Protein AF-A0A4P9K639-F1 (afdb_monomer_lite)

InterPro domains:
  IPR005631 Flavinator of succinate dehydrogenase [PF03937] (18-78)
  IPR036714 Flavinator of succinate dehydrogenase superfamily [G3DSA:1.10.150.250] (1-97)
  IPR036714 Flavinator of succinate dehydrogenase superfamily [SSF109910] (16-80)

Organism: NCBI:txid2580412

Foldseek 3Di:
DPPPVVVVLQVVQVVLLVVLLVLLDDPDPVSSVLSNLLSVPDDRDDPVVSVLSVVLSVDDPLLSCCLQPVVPVPPDDDDDPPPPPPPPVRDDDDPSCVVVSVSSNVSVD

pLDDT: mean 82.16, std 18.75, range [40.12, 98.0]

Sequence (109 aa):
MTNNKQHLKTEQFELWRKRILWQCKRGNLETELLLDHYIKQLEPIAPPQQQLIEQLLAESEQDLFHWLIGEHAATSRQDCPRSQVATVIKSPIKTQYLPLIADIKASYQ

Structure (mmCIF, N/CA/C/O backbone):
data_AF-A0A4P9K639-F1
#
_entry.id   AF-A0A4P9K639-F1
#
loop_
_atom_site.group_PDB
_atom_site.id
_atom_site.type_symbol
_atom_site.label_atom_id
_atom_site.label_alt_id
_atom_site.label_comp_id
_atom_site.label_asym_id
_atom_site.label_entity_id
_atom_site.label_seq_id
_atom_site.pdbx_PDB_ins_code
_atom_site.Cartn_x
_atom_site.Cartn_y
_atom_site.Cartn_z
_atom_site.occupancy
_atom_site.B_iso_or_equiv
_atom_site.auth_seq_id
_atom_site.auth_comp_id
_atom_site.auth_asym_id
_atom_site.auth_atom_id
_atom_site.pdbx_PDB_model_num
ATOM 1 N N . MET A 1 1 ? -22.478 2.789 26.003 1.00 49.97 1 MET A N 1
ATOM 2 C CA . MET A 1 1 ? -21.146 3.382 26.289 1.00 49.97 1 MET A CA 1
ATOM 3 C C . MET A 1 1 ? -20.077 2.881 25.296 1.00 49.97 1 MET A C 1
ATOM 5 O O . MET A 1 1 ? -19.026 2.407 25.705 1.00 49.97 1 MET A O 1
ATOM 9 N N . THR A 1 2 ? -20.313 2.977 23.981 1.00 57.47 2 THR A N 1
ATOM 10 C CA . THR A 1 2 ? -19.429 2.408 22.930 1.00 57.47 2 THR A CA 1
ATOM 11 C C . THR A 1 2 ? -18.705 3.455 22.071 1.00 57.47 2 THR A C 1
ATOM 13 O O . THR A 1 2 ? -17.816 3.096 21.306 1.00 57.47 2 THR A O 1
ATOM 16 N N . ASN A 1 3 ? -19.009 4.746 22.245 1.00 61.91 3 ASN A N 1
ATOM 17 C CA . ASN A 1 3 ? -18.578 5.811 21.327 1.00 61.91 3 ASN A CA 1
ATOM 18 C C . ASN A 1 3 ?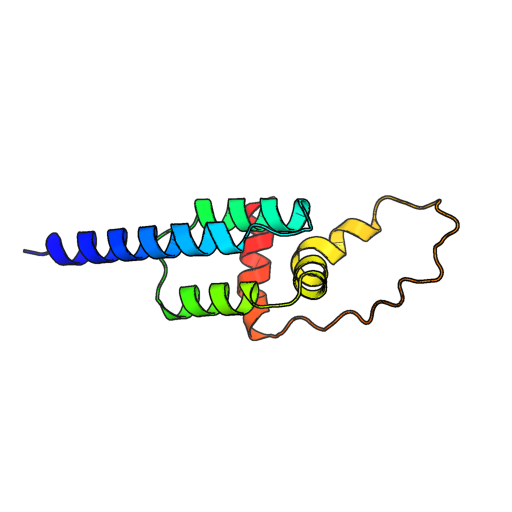 -17.075 6.158 21.406 1.00 61.91 3 ASN A C 1
ATOM 20 O O . ASN A 1 3 ? -16.459 6.529 20.414 1.00 61.91 3 ASN A O 1
ATOM 24 N N . ASN A 1 4 ? -16.447 5.982 22.573 1.00 69.00 4 ASN A N 1
ATOM 25 C CA . ASN A 1 4 ? -15.076 6.463 22.794 1.00 69.00 4 ASN A CA 1
ATOM 26 C C . ASN A 1 4 ? -14.009 5.580 22.109 1.00 69.00 4 ASN A C 1
ATOM 28 O O . ASN A 1 4 ? -13.017 6.065 21.575 1.00 69.00 4 ASN A O 1
ATOM 32 N N . LYS A 1 5 ? -14.236 4.258 22.048 1.00 68.94 5 LYS A N 1
ATOM 33 C CA . LYS A 1 5 ? -13.285 3.315 21.428 1.00 68.94 5 LYS A CA 1
ATOM 34 C C . LYS A 1 5 ? -13.259 3.410 19.899 1.00 68.94 5 LYS A C 1
ATOM 36 O O . LYS A 1 5 ? -12.229 3.117 19.302 1.00 68.94 5 LYS A O 1
ATOM 41 N N . GLN A 1 6 ? -14.375 3.776 19.268 1.00 70.50 6 GLN A N 1
ATOM 42 C CA . GLN A 1 6 ? -14.456 3.918 17.809 1.00 70.50 6 GLN A CA 1
ATOM 43 C C . GLN A 1 6 ? -13.795 5.215 17.330 1.00 70.50 6 GLN A C 1
ATOM 45 O O . GLN A 1 6 ? -13.055 5.194 16.348 1.00 70.50 6 GLN A O 1
ATOM 50 N N . HIS A 1 7 ? -13.968 6.308 18.079 1.00 73.12 7 HIS A N 1
ATOM 51 C CA . HIS A 1 7 ? -13.301 7.578 17.798 1.00 73.12 7 HIS A CA 1
ATOM 52 C C . HIS A 1 7 ? -11.769 7.442 17.818 1.00 73.12 7 HIS A C 1
ATOM 54 O O . HIS A 1 7 ? -11.104 7.811 16.854 1.00 73.12 7 HIS A O 1
ATOM 60 N N . LEU A 1 8 ? -11.213 6.805 18.858 1.00 73.25 8 LEU A N 1
ATOM 61 C CA . LEU A 1 8 ? -9.764 6.583 18.987 1.00 73.25 8 LEU A CA 1
ATOM 62 C C . LEU A 1 8 ? -9.177 5.750 17.836 1.00 73.25 8 LEU A C 1
ATOM 64 O O . LEU A 1 8 ? -8.074 6.028 17.377 1.00 73.25 8 LEU A O 1
ATOM 68 N N . LYS A 1 9 ? -9.907 4.738 17.348 1.00 80.31 9 LYS A N 1
ATOM 69 C CA . LYS A 1 9 ? -9.466 3.929 16.198 1.00 80.31 9 LYS A CA 1
ATOM 70 C C . LYS A 1 9 ? -9.436 4.739 14.901 1.00 80.31 9 LYS A C 1
ATOM 72 O O . LYS A 1 9 ? -8.521 4.565 14.104 1.00 80.31 9 LYS A O 1
ATOM 77 N N . THR A 1 10 ? -10.416 5.620 14.716 1.00 86.38 10 THR A N 1
ATOM 78 C CA . THR A 1 10 ? -10.512 6.488 13.534 1.00 86.38 10 THR A CA 1
ATOM 79 C C . THR A 1 10 ? -9.372 7.503 13.519 1.00 86.38 10 THR A C 1
ATOM 81 O O . THR A 1 10 ? -8.685 7.651 12.516 1.00 86.38 10 THR A O 1
ATOM 84 N N . GLU A 1 11 ? -9.088 8.134 14.657 1.00 91.06 11 GLU A N 1
ATOM 85 C CA . GLU A 1 11 ? -7.982 9.088 14.783 1.00 91.06 11 GLU A CA 1
ATOM 86 C C . GLU A 1 11 ? -6.610 8.435 14.543 1.00 91.06 11 GLU A C 1
ATOM 88 O O . GLU A 1 11 ? -5.779 8.975 13.811 1.00 91.06 11 GLU A O 1
ATOM 93 N N . GLN A 1 12 ? -6.382 7.242 15.104 1.00 93.62 12 GLN A N 1
ATOM 94 C CA . GLN A 1 12 ? -5.151 6.478 14.869 1.00 93.62 12 GLN A CA 1
ATOM 95 C C . GLN A 1 12 ? -4.961 6.142 13.389 1.00 93.62 12 GLN A C 1
ATOM 97 O O . GLN A 1 12 ? -3.852 6.263 12.866 1.00 93.62 12 GLN A O 1
ATOM 102 N N . PHE A 1 13 ? -6.041 5.755 12.708 1.00 95.50 13 PHE A N 1
ATOM 103 C CA . PHE A 1 13 ? -6.006 5.491 11.277 1.00 95.50 13 PHE A CA 1
ATOM 104 C C . PHE A 1 13 ? -5.678 6.750 10.466 1.00 95.50 13 PHE A C 1
ATOM 106 O O . PHE A 1 13 ? -4.836 6.694 9.576 1.00 95.50 13 PHE A O 1
ATOM 113 N N . GLU A 1 14 ? -6.260 7.900 10.801 1.00 96.38 14 GLU A N 1
ATOM 114 C CA . GLU A 1 14 ? -5.980 9.159 10.102 1.00 96.38 14 GLU A CA 1
ATOM 115 C C . GLU A 1 14 ? -4.530 9.636 10.285 1.00 96.38 14 GLU A C 1
ATOM 117 O O . GLU A 1 14 ? -3.904 10.140 9.347 1.00 96.38 14 GLU A O 1
ATOM 122 N N . LEU A 1 15 ? -3.944 9.438 11.470 1.00 96.69 15 LEU A N 1
ATOM 123 C CA . LEU A 1 15 ? -2.517 9.695 11.695 1.00 96.69 15 LEU A CA 1
ATOM 124 C C . LEU A 1 15 ? -1.638 8.749 10.872 1.00 96.69 15 LEU A C 1
ATOM 126 O O . LEU A 1 15 ? -0.670 9.189 10.244 1.00 96.69 15 LEU A O 1
ATOM 130 N N . TRP A 1 16 ? -1.993 7.462 10.844 1.00 97.69 16 TRP A N 1
ATOM 131 C CA . TRP A 1 16 ? -1.322 6.474 10.008 1.00 97.69 16 TRP A CA 1
ATOM 132 C C . TRP A 1 16 ? -1.390 6.873 8.527 1.00 97.69 16 TRP A C 1
ATOM 134 O O . TRP A 1 16 ? -0.349 7.00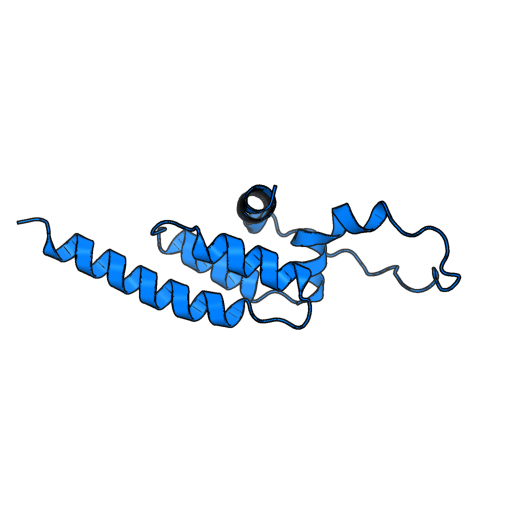2 7.884 1.00 97.69 16 TRP A O 1
ATOM 144 N N . ARG A 1 17 ? -2.582 7.194 8.014 1.00 98.00 17 ARG A N 1
ATOM 145 C CA . ARG A 1 17 ? -2.823 7.621 6.631 1.00 98.00 17 ARG A CA 1
ATOM 146 C C . ARG A 1 17 ? -1.951 8.806 6.236 1.00 98.00 17 ARG A C 1
ATOM 148 O O . ARG A 1 17 ? -1.320 8.766 5.185 1.00 98.00 17 ARG A O 1
ATOM 155 N N . LYS A 1 18 ? -1.868 9.849 7.068 1.00 97.44 18 LYS A N 1
ATOM 156 C CA . LYS A 1 18 ? -1.023 11.026 6.785 1.00 97.44 18 LYS A CA 1
ATOM 157 C C . LYS A 1 18 ? 0.450 10.655 6.608 1.00 97.44 18 LYS A C 1
ATOM 159 O O . LYS A 1 18 ? 1.099 11.164 5.695 1.00 97.44 18 LYS A O 1
ATOM 164 N N . ARG A 1 19 ? 0.971 9.756 7.450 1.00 97.69 19 ARG A N 1
ATOM 165 C CA . ARG A 1 19 ? 2.346 9.242 7.328 1.00 97.69 19 ARG A CA 1
ATOM 166 C C . ARG A 1 19 ? 2.532 8.457 6.028 1.00 97.69 19 ARG A C 1
ATOM 168 O O . ARG A 1 19 ? 3.532 8.654 5.347 1.00 97.69 19 ARG A O 1
ATOM 175 N N . ILE A 1 20 ? 1.576 7.602 5.677 1.00 97.81 20 ILE A N 1
ATOM 176 C CA . ILE A 1 20 ? 1.637 6.781 4.462 1.00 97.81 20 ILE A CA 1
ATOM 177 C C . ILE A 1 20 ? 1.553 7.624 3.190 1.00 97.81 20 ILE A C 1
ATOM 179 O O . ILE A 1 20 ? 2.348 7.416 2.278 1.00 97.81 20 ILE A O 1
ATOM 183 N N . LEU A 1 21 ? 0.680 8.631 3.143 1.00 97.50 21 LEU A N 1
ATOM 184 C CA . LEU A 1 21 ? 0.608 9.564 2.012 1.00 97.50 21 LEU A CA 1
ATOM 185 C C . LEU A 1 21 ? 1.936 10.292 1.782 1.00 97.50 21 LEU A C 1
ATOM 187 O O . LEU A 1 21 ? 2.324 10.543 0.646 1.00 97.50 21 LEU A O 1
ATOM 191 N N . TRP A 1 22 ? 2.678 10.592 2.849 1.00 95.94 22 TRP A N 1
ATOM 192 C CA . TRP A 1 22 ? 4.012 11.168 2.709 1.00 95.94 22 TRP A CA 1
ATOM 193 C C . TRP A 1 22 ? 5.019 10.183 2.090 1.00 95.94 22 TRP A C 1
ATOM 195 O O . TRP A 1 22 ? 5.837 10.601 1.278 1.00 95.94 22 TRP A O 1
ATOM 205 N N . GLN A 1 23 ? 4.923 8.885 2.403 1.00 95.06 23 GLN A N 1
ATOM 206 C CA . GLN A 1 23 ? 5.758 7.828 1.806 1.00 95.06 23 GLN A CA 1
ATOM 207 C C . GLN A 1 23 ? 5.391 7.494 0.348 1.00 95.06 23 GLN A C 1
ATOM 209 O O . GLN A 1 23 ? 6.181 6.864 -0.356 1.00 95.06 23 GLN A O 1
ATOM 214 N N . CYS A 1 24 ? 4.208 7.909 -0.116 1.00 95.44 24 CYS A N 1
ATOM 215 C CA . CYS A 1 24 ? 3.801 7.748 -1.513 1.00 95.44 24 CYS A CA 1
ATOM 216 C C . CYS A 1 24 ? 4.544 8.710 -2.457 1.00 95.44 24 CYS A C 1
ATOM 218 O O . CYS A 1 24 ? 4.642 8.414 -3.645 1.00 95.44 24 CYS A O 1
ATOM 220 N N . LYS A 1 25 ? 5.101 9.817 -1.937 1.00 92.56 25 LYS A N 1
ATOM 221 C CA . LYS A 1 25 ? 5.861 10.807 -2.719 1.00 92.56 25 LYS A CA 1
ATOM 222 C C . LYS A 1 25 ? 7.163 10.210 -3.250 1.00 92.56 25 LYS A C 1
ATOM 224 O O . LYS A 1 25 ? 8.019 9.827 -2.450 1.00 92.56 25 LYS A O 1
ATOM 229 N N . ARG A 1 26 ? 7.318 10.111 -4.572 1.00 89.06 26 ARG A N 1
ATOM 230 C CA . ARG A 1 26 ? 8.371 9.307 -5.226 1.00 89.06 26 ARG A CA 1
ATOM 231 C C . ARG A 1 26 ? 8.823 9.919 -6.555 1.00 89.06 26 ARG A C 1
ATOM 233 O O . ARG A 1 26 ? 8.149 10.767 -7.124 1.00 89.06 26 ARG A O 1
ATOM 240 N N . GLY A 1 27 ? 9.966 9.474 -7.086 1.00 86.06 27 GLY A N 1
ATOM 241 C CA . GLY A 1 27 ? 10.508 10.005 -8.347 1.00 86.06 27 GLY A CA 1
ATOM 242 C C . GLY A 1 27 ? 9.666 9.702 -9.599 1.00 86.06 27 GLY A C 1
ATOM 243 O O . GLY A 1 27 ? 9.844 10.348 -10.632 1.00 86.06 27 GLY A O 1
ATOM 244 N N . ASN A 1 28 ? 8.744 8.734 -9.524 1.00 89.06 28 ASN A N 1
ATOM 245 C CA . ASN A 1 28 ? 7.849 8.355 -10.616 1.00 89.06 28 ASN A CA 1
ATOM 246 C C . ASN A 1 28 ? 6.417 8.856 -10.361 1.00 89.06 28 ASN A C 1
ATOM 248 O O . ASN A 1 28 ? 5.734 8.346 -9.473 1.00 89.06 28 ASN A O 1
ATOM 252 N N . LEU A 1 29 ? 5.962 9.813 -11.179 1.00 91.06 29 LEU A N 1
ATOM 253 C CA . LEU A 1 29 ? 4.662 10.473 -11.016 1.00 91.06 29 LEU A CA 1
ATOM 254 C C . LEU A 1 29 ? 3.467 9.517 -11.167 1.00 91.06 29 LEU A C 1
ATOM 256 O O . LEU A 1 29 ? 2.472 9.677 -10.472 1.00 91.06 29 LEU A O 1
ATOM 260 N N . GLU A 1 30 ? 3.549 8.530 -12.059 1.00 90.75 30 GLU A N 1
ATOM 261 C CA . GLU A 1 30 ? 2.442 7.598 -12.309 1.00 90.75 30 GLU A CA 1
ATOM 262 C C . GLU A 1 30 ? 2.221 6.673 -11.108 1.00 90.75 30 GLU A C 1
ATOM 264 O O . GLU A 1 30 ? 1.106 6.558 -10.600 1.00 90.75 30 GLU A O 1
ATOM 269 N N . THR A 1 31 ? 3.306 6.091 -10.589 1.00 92.56 31 THR A N 1
ATOM 270 C CA . THR A 1 31 ? 3.284 5.301 -9.356 1.00 92.56 31 THR A CA 1
ATOM 271 C C . THR A 1 31 ? 2.829 6.141 -8.160 1.00 92.56 31 THR A C 1
ATOM 273 O O . THR A 1 31 ? 2.047 5.656 -7.344 1.00 92.56 31 THR A O 1
ATOM 276 N N . GLU A 1 32 ? 3.292 7.392 -8.047 1.00 94.88 32 GLU A N 1
ATOM 277 C CA . GLU A 1 32 ? 2.882 8.309 -6.974 1.00 94.88 32 GLU A CA 1
ATOM 278 C C . GLU A 1 32 ? 1.373 8.578 -7.002 1.00 94.88 32 GLU A C 1
ATOM 280 O O . GLU A 1 32 ? 0.710 8.390 -5.984 1.00 94.88 32 GLU A O 1
ATOM 285 N N . LEU A 1 33 ? 0.820 8.974 -8.155 1.00 94.19 33 LEU A N 1
ATOM 286 C CA . LEU A 1 33 ? -0.604 9.292 -8.292 1.00 94.19 33 LEU A CA 1
ATOM 287 C C . LEU A 1 33 ? -1.496 8.084 -7.994 1.00 94.19 33 LEU A C 1
ATOM 289 O O . LEU A 1 33 ? -2.511 8.231 -7.315 1.00 94.19 33 LEU A O 1
ATOM 293 N N . LEU A 1 34 ? -1.103 6.897 -8.461 1.00 94.62 34 LEU A N 1
ATOM 294 C CA . LEU A 1 34 ? -1.832 5.658 -8.205 1.00 94.62 34 LEU A CA 1
ATOM 295 C C . LEU A 1 34 ? -1.889 5.332 -6.704 1.00 94.62 34 LEU A C 1
ATOM 297 O O . LEU A 1 34 ? -2.958 5.048 -6.162 1.00 94.62 34 LEU A O 1
ATOM 301 N N . LEU A 1 35 ? -0.744 5.396 -6.020 1.00 96.12 35 LEU A N 1
ATOM 302 C CA . LEU A 1 35 ? -0.656 5.113 -4.586 1.00 96.12 35 LEU A CA 1
ATOM 303 C C . LEU A 1 35 ? -1.376 6.177 -3.752 1.00 96.12 35 LEU A C 1
ATOM 305 O O . LEU A 1 35 ? -2.134 5.838 -2.846 1.00 96.12 35 LEU A O 1
ATOM 309 N N . ASP A 1 36 ? -1.179 7.458 -4.065 1.00 96.25 36 ASP A N 1
ATOM 310 C CA . ASP A 1 36 ? -1.843 8.569 -3.381 1.00 96.25 36 ASP A CA 1
ATOM 311 C C . ASP A 1 36 ? -3.372 8.474 -3.517 1.00 96.25 36 ASP A C 1
ATOM 313 O O . ASP A 1 36 ? -4.084 8.607 -2.516 1.00 96.25 36 ASP A O 1
ATOM 317 N N . HIS A 1 37 ? -3.875 8.157 -4.718 1.00 95.94 37 HIS A N 1
ATOM 318 C CA . HIS A 1 37 ? -5.298 7.924 -4.955 1.00 95.94 37 HIS A CA 1
ATOM 319 C C . HIS A 1 37 ? -5.831 6.779 -4.087 1.00 95.94 37 HIS A C 1
ATOM 321 O O . HIS A 1 37 ? -6.775 6.979 -3.318 1.00 95.94 37 HIS A O 1
ATOM 327 N N . TYR A 1 38 ? -5.189 5.610 -4.149 1.00 97.25 38 TYR A N 1
ATOM 328 C CA . TYR A 1 38 ? -5.595 4.434 -3.384 1.00 97.25 38 TYR A CA 1
ATOM 329 C C . TYR A 1 38 ? -5.654 4.719 -1.873 1.00 97.25 38 TYR A C 1
ATOM 331 O O . TYR A 1 38 ? -6.671 4.475 -1.224 1.00 97.25 38 TYR A O 1
ATOM 339 N N . ILE A 1 39 ? -4.599 5.310 -1.299 1.00 97.62 39 ILE A N 1
ATOM 340 C CA . ILE A 1 39 ? -4.519 5.562 0.150 1.00 97.62 39 ILE A CA 1
ATOM 341 C C . ILE A 1 39 ? -5.563 6.587 0.624 1.00 97.62 39 ILE A C 1
ATOM 343 O O . ILE A 1 39 ? -6.107 6.454 1.731 1.00 97.62 39 ILE A O 1
ATOM 347 N N . LYS A 1 40 ? -5.882 7.595 -0.199 1.00 96.25 40 LYS A N 1
ATOM 348 C CA . LYS A 1 40 ? -6.932 8.583 0.102 1.00 96.25 40 LYS A CA 1
ATOM 349 C C . LYS A 1 40 ? -8.329 7.968 0.151 1.00 96.25 40 LYS A C 1
ATOM 351 O O . LYS A 1 40 ? -9.130 8.419 0.961 1.00 96.25 40 LYS A O 1
ATOM 356 N N . GLN A 1 41 ? -8.600 6.951 -0.666 1.00 95.38 41 GLN A N 1
ATOM 357 C CA . GLN A 1 41 ? -9.907 6.285 -0.740 1.00 95.38 41 GLN A CA 1
ATOM 358 C C . GLN A 1 41 ? -10.092 5.152 0.281 1.00 95.38 41 GLN A C 1
ATOM 360 O O . GLN A 1 41 ? -11.204 4.664 0.447 1.00 95.38 41 GLN A O 1
ATOM 365 N N . LEU A 1 42 ? -9.029 4.713 0.966 1.00 95.06 42 LEU A N 1
ATOM 366 C CA . LEU A 1 42 ? -9.137 3.623 1.941 1.00 95.06 42 LEU A CA 1
ATOM 367 C C . LEU A 1 42 ? -10.151 3.919 3.063 1.00 95.06 42 LEU A C 1
ATOM 369 O O . LEU A 1 42 ? -10.288 5.033 3.548 1.00 95.06 42 LEU A O 1
ATOM 373 N N . GLU A 1 43 ? -10.809 2.894 3.572 1.00 94.12 43 GLU A N 1
ATOM 374 C CA . GLU A 1 43 ? -11.487 2.993 4.866 1.00 94.12 43 GLU A CA 1
ATOM 375 C C . GLU A 1 43 ? -10.540 2.504 5.974 1.00 94.12 43 GLU A C 1
ATOM 377 O O . GLU A 1 43 ? -9.508 1.893 5.668 1.00 94.12 43 GLU A O 1
ATOM 382 N N . PRO A 1 44 ? -10.828 2.759 7.264 1.00 94.44 44 PRO A N 1
ATOM 383 C CA . PRO A 1 44 ? -10.004 2.259 8.355 1.00 94.44 44 PRO A CA 1
ATOM 384 C C . PRO A 1 44 ? -9.768 0.743 8.279 1.00 94.44 44 PRO A C 1
ATOM 386 O O . PRO A 1 44 ? -10.669 -0.064 8.505 1.00 94.44 44 PRO A O 1
ATOM 389 N N . ILE A 1 45 ? -8.522 0.361 7.996 1.00 94.31 45 ILE A N 1
ATOM 390 C CA . ILE A 1 45 ? -8.075 -1.034 7.869 1.00 94.31 45 ILE A CA 1
ATOM 391 C C . ILE A 1 45 ? -7.359 -1.535 9.128 1.00 94.31 45 ILE A C 1
ATOM 393 O O . ILE A 1 45 ? -6.862 -0.758 9.951 1.00 94.31 45 ILE A O 1
ATOM 397 N N . ALA A 1 46 ? -7.277 -2.860 9.269 1.00 93.88 46 ALA A N 1
ATOM 398 C CA . ALA A 1 46 ? -6.635 -3.499 10.412 1.00 93.88 46 ALA A CA 1
ATOM 399 C C . ALA A 1 46 ? -5.096 -3.344 10.384 1.00 93.88 46 ALA A C 1
ATOM 401 O O . ALA A 1 46 ? -4.507 -3.279 9.302 1.00 93.88 46 ALA A O 1
ATOM 402 N N . PRO A 1 47 ? -4.410 -3.375 11.546 1.00 94.31 47 PRO A N 1
ATOM 403 C CA . PRO A 1 47 ? -2.953 -3.219 11.617 1.00 94.31 47 PRO A CA 1
ATOM 404 C C . PRO A 1 47 ? -2.132 -4.157 10.706 1.00 94.31 47 PRO A C 1
ATOM 406 O O . PRO A 1 47 ? -1.156 -3.691 10.126 1.00 94.31 47 PRO A O 1
ATOM 409 N N . PRO A 1 48 ? -2.506 -5.437 10.486 1.00 95.81 48 PRO A N 1
ATOM 410 C CA . PRO A 1 48 ? -1.780 -6.289 9.539 1.00 95.81 48 PRO A CA 1
ATOM 411 C C . PRO A 1 48 ? -1.827 -5.782 8.089 1.00 95.81 48 PRO A C 1
ATOM 413 O O . PRO A 1 48 ? -0.840 -5.889 7.369 1.00 95.81 48 PRO A O 1
ATOM 416 N N . GLN A 1 49 ? -2.951 -5.197 7.661 1.00 95.62 49 GLN A N 1
ATOM 417 C CA . GLN A 1 49 ? -3.082 -4.607 6.323 1.00 95.62 49 GLN A CA 1
ATOM 418 C C . GLN A 1 49 ? -2.281 -3.303 6.219 1.00 95.62 49 GLN A C 1
ATOM 420 O O . GLN A 1 49 ? -1.633 -3.057 5.206 1.00 95.62 49 GLN A O 1
ATOM 425 N N . GLN A 1 50 ? -2.266 -2.505 7.292 1.00 97.19 50 GLN A N 1
ATOM 426 C CA . GLN A 1 50 ? -1.424 -1.311 7.388 1.00 97.19 50 GLN A CA 1
ATOM 427 C C . GLN A 1 50 ? 0.062 -1.661 7.235 1.00 97.19 50 GLN A C 1
ATOM 429 O O . G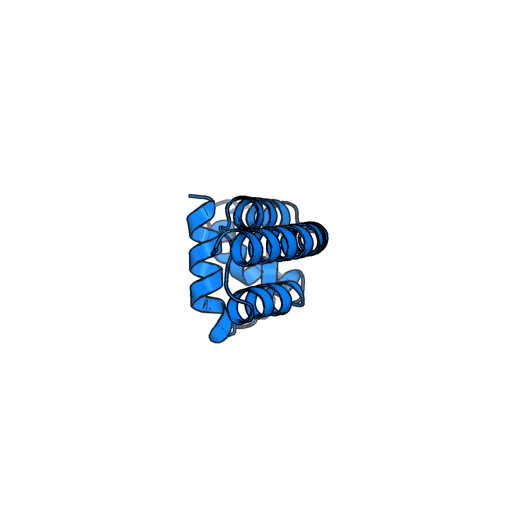LN A 1 50 ? 0.769 -1.046 6.439 1.00 97.19 50 GLN A O 1
ATOM 434 N N . GLN A 1 51 ? 0.514 -2.705 7.936 1.00 97.50 51 GLN A N 1
ATOM 435 C CA . GLN A 1 51 ? 1.886 -3.196 7.848 1.00 97.50 51 GLN A CA 1
ATOM 436 C C . GLN A 1 51 ? 2.228 -3.702 6.441 1.00 97.50 51 GLN A C 1
ATOM 438 O O . GLN A 1 51 ? 3.331 -3.453 5.964 1.00 97.50 51 GLN A O 1
ATOM 443 N N . LEU A 1 52 ? 1.299 -4.381 5.761 1.00 97.44 52 LEU A N 1
ATOM 444 C CA . LEU A 1 52 ? 1.521 -4.848 4.392 1.00 97.44 52 LEU A CA 1
ATOM 445 C C . LEU A 1 52 ? 1.734 -3.678 3.416 1.00 97.44 52 LEU A C 1
ATOM 447 O O . LEU A 1 52 ? 2.617 -3.746 2.564 1.00 97.44 52 LEU A O 1
ATOM 451 N N . ILE A 1 53 ? 0.970 -2.592 3.572 1.00 98.00 53 ILE A N 1
ATOM 452 C CA . ILE A 1 53 ? 1.142 -1.359 2.788 1.00 98.00 53 ILE A CA 1
ATOM 453 C C . ILE A 1 53 ? 2.499 -0.714 3.084 1.00 98.00 53 ILE A C 1
ATOM 455 O O . ILE A 1 53 ? 3.208 -0.337 2.157 1.00 98.00 53 ILE A O 1
ATOM 459 N N . GLU A 1 54 ? 2.895 -0.624 4.353 1.00 97.94 54 GLU A N 1
ATOM 460 C CA . GLU A 1 54 ? 4.211 -0.094 4.737 1.00 97.94 54 GLU A CA 1
ATOM 461 C C . GLU A 1 54 ? 5.363 -0.914 4.153 1.00 97.94 54 GLU A C 1
ATOM 463 O O . GLU A 1 54 ? 6.344 -0.350 3.676 1.00 97.94 54 GLU A O 1
ATOM 468 N N . GLN A 1 55 ? 5.235 -2.242 4.152 1.00 97.56 55 GLN A N 1
ATOM 469 C CA . GLN A 1 55 ? 6.220 -3.139 3.551 1.00 97.56 55 GLN A CA 1
ATOM 470 C C . GLN A 1 55 ? 6.306 -2.948 2.037 1.00 97.56 55 GLN A C 1
ATOM 472 O O . GLN A 1 55 ? 7.411 -2.838 1.515 1.00 97.56 55 GLN A O 1
ATOM 477 N N . LEU A 1 56 ? 5.165 -2.838 1.346 1.00 97.19 56 LEU A N 1
ATOM 478 C CA . LEU A 1 56 ? 5.131 -2.530 -0.084 1.00 97.19 56 LEU A CA 1
ATOM 479 C C . LEU A 1 56 ? 5.816 -1.182 -0.366 1.00 97.19 56 LEU A C 1
ATOM 481 O O . LEU A 1 56 ? 6.673 -1.093 -1.237 1.00 97.19 56 LEU A O 1
ATOM 485 N N . LEU A 1 57 ? 5.501 -0.141 0.408 1.00 96.50 57 LEU A N 1
ATOM 486 C CA . LEU A 1 57 ? 6.108 1.186 0.270 1.00 96.50 57 LEU A CA 1
ATOM 487 C C . LEU A 1 57 ? 7.580 1.249 0.703 1.00 96.50 57 LEU A C 1
ATOM 489 O O . LEU A 1 57 ? 8.208 2.282 0.490 1.00 96.50 57 LEU A O 1
ATOM 493 N N . ALA A 1 58 ? 8.152 0.193 1.277 1.00 95.69 58 ALA A N 1
ATOM 494 C CA . ALA A 1 58 ? 9.587 0.100 1.539 1.00 95.69 58 ALA A CA 1
ATOM 495 C C . ALA A 1 58 ? 10.372 -0.506 0.359 1.00 95.69 58 ALA A C 1
ATOM 497 O O . ALA A 1 58 ? 11.603 -0.490 0.367 1.00 95.69 58 ALA A O 1
ATOM 498 N N . GLU A 1 59 ? 9.682 -1.036 -0.654 1.00 94.69 59 GLU A N 1
ATOM 499 C CA . GLU A 1 59 ? 10.304 -1.621 -1.842 1.00 94.69 59 GLU A CA 1
ATOM 500 C C . GLU A 1 59 ? 10.911 -0.539 -2.751 1.00 94.69 59 GLU A C 1
ATOM 502 O O . GLU A 1 59 ? 10.608 0.664 -2.654 1.00 94.69 59 GLU A O 1
ATOM 507 N N . SER A 1 60 ? 11.800 -0.977 -3.646 1.00 91.19 60 SER A N 1
ATOM 508 C CA . SER A 1 60 ? 12.515 -0.076 -4.545 1.00 91.19 60 SER A CA 1
ATOM 509 C C . SER A 1 60 ? 11.559 0.633 -5.511 1.00 91.19 60 SER A C 1
ATOM 511 O O . SER A 1 60 ? 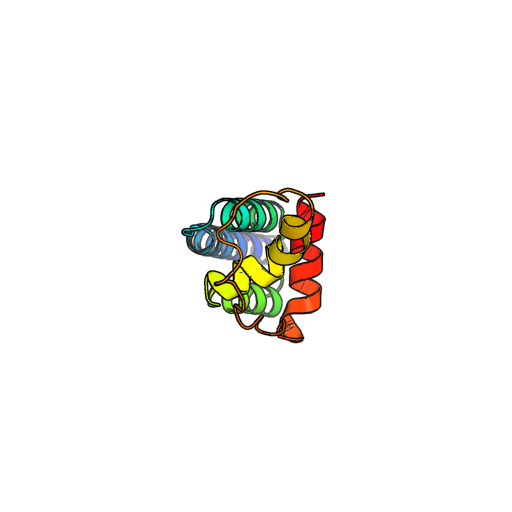10.504 0.112 -5.877 1.00 91.19 60 SER A O 1
ATOM 513 N N . GLU A 1 61 ? 11.929 1.835 -5.965 1.00 88.75 61 GLU A N 1
ATOM 514 C CA . GLU A 1 61 ? 11.140 2.554 -6.976 1.00 88.75 61 GLU A CA 1
ATOM 515 C C . GLU A 1 61 ? 10.979 1.743 -8.270 1.00 88.75 61 GLU A C 1
ATOM 517 O O . GLU A 1 61 ? 9.921 1.794 -8.896 1.00 88.75 61 GLU A O 1
ATOM 522 N N . GLN A 1 62 ? 12.004 0.970 -8.647 1.00 87.06 62 GLN A N 1
ATOM 523 C CA . GLN A 1 62 ? 11.985 0.127 -9.844 1.00 87.06 62 GLN A CA 1
ATOM 524 C C . GLN A 1 62 ? 10.989 -1.026 -9.703 1.00 87.06 62 GLN A C 1
ATOM 526 O O . GLN A 1 62 ? 10.211 -1.265 -10.626 1.00 87.06 62 GLN A O 1
ATOM 531 N N . ASP A 1 63 ? 10.979 -1.701 -8.551 1.00 91.12 63 ASP A N 1
ATOM 532 C CA . ASP A 1 63 ? 10.042 -2.791 -8.269 1.00 91.12 63 ASP A CA 1
ATOM 533 C C . ASP A 1 63 ? 8.603 -2.278 -8.237 1.00 91.12 63 ASP A C 1
ATOM 535 O O . ASP A 1 63 ? 7.730 -2.828 -8.906 1.00 91.12 63 ASP A O 1
ATOM 539 N N . LEU A 1 64 ? 8.359 -1.172 -7.528 1.00 92.12 64 LEU A N 1
ATOM 540 C CA . LEU A 1 64 ? 7.026 -0.583 -7.431 1.00 92.12 64 LEU A CA 1
ATOM 541 C C . LEU A 1 64 ? 6.496 -0.131 -8.787 1.00 92.12 64 LEU A C 1
ATOM 543 O O . LEU A 1 64 ? 5.358 -0.446 -9.126 1.00 92.12 64 LEU A O 1
ATOM 547 N N . PHE A 1 65 ? 7.319 0.549 -9.588 1.00 90.06 65 PHE A N 1
ATOM 548 C CA . PHE A 1 65 ? 6.945 0.897 -10.956 1.00 90.06 65 PHE A CA 1
ATOM 549 C C . PHE A 1 65 ? 6.643 -0.356 -11.784 1.00 90.06 65 PHE A C 1
ATOM 551 O O . PHE A 1 65 ? 5.617 -0.428 -12.459 1.00 90.06 65 PHE A O 1
ATOM 558 N N . HIS A 1 66 ? 7.500 -1.374 -11.711 1.00 88.19 66 HIS A N 1
ATOM 559 C CA . HIS A 1 66 ? 7.304 -2.591 -12.484 1.00 88.19 66 HIS A CA 1
ATOM 560 C C . HIS A 1 66 ? 6.001 -3.317 -12.118 1.00 88.19 66 HIS A C 1
ATOM 562 O O . HIS A 1 66 ? 5.253 -3.709 -13.013 1.00 88.19 66 HIS A O 1
ATOM 568 N N . TRP A 1 67 ? 5.710 -3.471 -10.828 1.00 91.12 67 TRP A N 1
ATOM 569 C CA . TRP A 1 67 ? 4.559 -4.231 -10.346 1.00 91.12 67 TRP A CA 1
ATOM 570 C C . TRP A 1 67 ? 3.231 -3.489 -10.508 1.00 91.12 67 TRP A C 1
ATOM 572 O O . TRP A 1 67 ? 2.213 -4.112 -10.822 1.00 91.12 67 TRP A O 1
ATOM 582 N N . LEU A 1 68 ? 3.232 -2.167 -10.318 1.00 90.75 68 LEU A N 1
ATOM 583 C CA . LEU A 1 68 ? 2.022 -1.345 -10.368 1.00 90.75 68 LEU A CA 1
ATOM 584 C C . LEU A 1 68 ? 1.703 -0.847 -11.783 1.00 90.75 68 LEU A C 1
ATOM 586 O O . LEU A 1 68 ? 0.535 -0.834 -12.163 1.00 90.75 68 LEU A O 1
ATOM 590 N N . ILE A 1 69 ? 2.722 -0.500 -12.575 1.00 87.38 69 ILE A N 1
ATOM 591 C CA . ILE A 1 69 ? 2.560 0.129 -13.897 1.00 87.38 69 ILE A CA 1
ATOM 592 C C . ILE A 1 69 ? 2.947 -0.806 -15.050 1.00 87.38 69 ILE A C 1
ATOM 594 O O . ILE A 1 69 ? 2.302 -0.807 -16.098 1.00 87.38 69 ILE A O 1
ATOM 598 N N . GLY A 1 70 ? 4.003 -1.609 -14.868 1.00 71.56 70 GLY A N 1
ATOM 599 C CA . GLY A 1 70 ? 4.823 -2.229 -15.923 1.00 71.56 70 GLY A CA 1
ATOM 600 C C . GLY A 1 70 ? 4.158 -3.178 -16.932 1.00 71.56 70 GLY A C 1
ATOM 601 O O . GLY A 1 70 ? 4.855 -3.687 -17.811 1.00 71.56 70 GLY A O 1
ATOM 602 N N . GLU A 1 71 ? 2.849 -3.406 -16.856 1.00 62.75 71 GLU A N 1
ATOM 603 C CA . GLU A 1 71 ? 2.069 -4.117 -17.879 1.00 62.75 71 GLU A CA 1
ATOM 604 C C . GLU A 1 71 ? 1.421 -3.160 -18.901 1.00 62.75 71 GLU A C 1
ATOM 606 O O . GLU A 1 71 ? 1.308 -3.523 -20.070 1.00 62.75 71 GLU A O 1
ATOM 611 N N . HIS A 1 72 ? 1.085 -1.917 -18.524 1.00 47.44 72 HIS A N 1
ATOM 612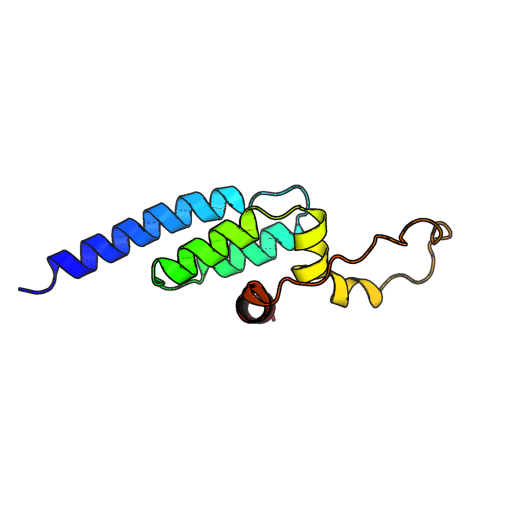 C CA . HIS A 1 72 ? 0.446 -0.937 -19.423 1.00 47.44 72 HIS A CA 1
ATOM 613 C C . HIS A 1 72 ? 1.425 -0.209 -20.359 1.00 47.44 72 HIS A C 1
ATOM 615 O O . HIS A 1 72 ? 1.035 0.261 -21.426 1.00 47.44 72 HIS A O 1
ATOM 621 N N . ALA A 1 73 ? 2.714 -0.143 -20.018 1.00 45.34 73 ALA A N 1
ATOM 622 C CA . ALA A 1 73 ? 3.701 0.591 -20.818 1.00 45.34 73 ALA A CA 1
ATOM 623 C C . ALA A 1 73 ? 4.050 -0.079 -22.168 1.00 45.34 73 ALA A C 1
ATOM 625 O O . ALA A 1 73 ? 4.726 0.527 -23.000 1.00 45.34 73 ALA A O 1
ATOM 626 N N . ALA A 1 74 ? 3.607 -1.318 -22.412 1.00 44.69 74 ALA A N 1
ATOM 627 C CA . ALA A 1 74 ? 3.959 -2.070 -23.618 1.00 44.69 74 ALA A CA 1
ATOM 628 C C . ALA A 1 74 ? 3.095 -1.747 -24.856 1.00 44.69 74 ALA A C 1
ATOM 630 O O . ALA A 1 74 ? 3.415 -2.224 -25.943 1.00 44.69 74 ALA A O 1
ATOM 631 N N . THR A 1 75 ? 2.035 -0.936 -24.744 1.00 40.34 75 THR A N 1
ATOM 632 C CA . THR A 1 75 ? 1.110 -0.682 -25.869 1.00 40.34 75 THR A CA 1
ATOM 633 C C . THR A 1 75 ? 1.286 0.657 -26.588 1.00 40.34 75 THR A C 1
ATOM 635 O O . THR A 1 75 ? 0.598 0.888 -27.578 1.00 40.34 75 THR A O 1
ATOM 638 N N . SER A 1 76 ? 2.219 1.532 -26.191 1.00 47.25 76 SER A N 1
ATOM 639 C CA . SER A 1 76 ? 2.426 2.799 -26.918 1.00 47.25 76 SER A CA 1
ATOM 640 C C . SER A 1 76 ? 3.873 3.305 -26.908 1.00 47.25 76 SER A C 1
ATOM 642 O O . SER A 1 76 ? 4.197 4.266 -26.213 1.00 47.25 76 SER A O 1
ATOM 644 N N . ARG A 1 77 ? 4.740 2.664 -27.701 1.00 44.41 77 ARG A N 1
ATOM 645 C CA . ARG A 1 77 ? 5.844 3.286 -28.470 1.00 44.41 77 ARG A CA 1
ATOM 646 C C . ARG A 1 77 ? 6.630 2.191 -29.188 1.00 44.41 77 ARG A C 1
ATOM 648 O O . ARG A 1 77 ? 7.646 1.702 -28.703 1.00 44.41 77 ARG A O 1
ATOM 655 N N . GLN A 1 78 ? 6.148 1.820 -30.368 1.00 51.31 78 GLN A N 1
ATOM 656 C CA . GLN A 1 78 ? 7.074 1.477 -31.440 1.00 51.31 78 GLN A CA 1
ATOM 657 C C . GLN A 1 78 ? 7.700 2.803 -31.905 1.00 51.31 78 GLN A C 1
ATOM 659 O O . GLN A 1 78 ? 7.022 3.828 -31.914 1.00 51.31 78 GLN A O 1
ATOM 664 N N . ASP A 1 79 ? 8.999 2.766 -32.192 1.00 45.31 79 ASP A N 1
ATOM 665 C CA . ASP A 1 79 ? 9.837 3.855 -32.719 1.00 45.31 79 ASP A CA 1
ATOM 666 C C . ASP A 1 79 ? 10.574 4.725 -31.684 1.00 45.31 79 ASP A C 1
ATOM 668 O O . ASP A 1 79 ? 10.434 5.943 -31.586 1.00 45.31 79 ASP A O 1
ATOM 672 N N . CYS A 1 80 ? 11.487 4.089 -30.949 1.00 40.12 80 CYS A N 1
ATOM 673 C CA . CYS A 1 80 ? 12.708 4.748 -30.486 1.00 40.12 80 CYS A CA 1
ATOM 674 C C . CYS A 1 80 ? 13.892 3.800 -30.733 1.00 40.12 80 CYS A C 1
ATOM 676 O O . CYS A 1 80 ? 13.901 2.696 -30.183 1.00 40.12 80 CYS A O 1
ATOM 678 N N . PRO A 1 81 ? 14.930 4.195 -31.496 1.00 46.09 81 PRO A N 1
ATOM 679 C CA . PRO A 1 81 ? 16.051 3.316 -31.852 1.00 46.09 81 PRO A CA 1
ATOM 680 C C . PRO A 1 81 ? 17.029 3.040 -30.691 1.00 46.09 81 PRO A C 1
ATOM 682 O O . PRO A 1 81 ? 18.167 2.640 -30.909 1.00 46.09 81 PRO A O 1
ATOM 685 N N . ARG A 1 82 ? 16.596 3.214 -29.434 1.00 44.44 82 ARG A N 1
ATOM 686 C CA . ARG A 1 82 ? 17.383 2.933 -28.220 1.00 44.44 82 ARG A CA 1
ATOM 687 C C . ARG A 1 82 ? 16.899 1.676 -27.480 1.00 44.44 82 ARG A C 1
ATOM 689 O O . ARG A 1 82 ? 17.130 1.527 -26.283 1.00 44.44 82 ARG A O 1
ATOM 696 N N . SER A 1 83 ? 16.225 0.766 -28.182 1.00 42.66 83 SER A N 1
ATOM 697 C CA . SER A 1 83 ? 15.718 -0.500 -27.632 1.00 42.66 83 SER A CA 1
ATOM 698 C C . SER A 1 83 ? 16.823 -1.562 -27.494 1.00 42.66 83 SER A C 1
ATOM 700 O O . SER A 1 83 ? 16.748 -2.635 -28.083 1.00 42.66 83 SER A O 1
ATOM 702 N N . GLN A 1 84 ? 17.901 -1.251 -26.766 1.00 45.12 84 GLN A N 1
ATOM 703 C CA . GLN A 1 84 ? 18.973 -2.221 -26.479 1.00 45.12 84 GLN A CA 1
ATOM 704 C C . GLN A 1 84 ? 19.391 -2.293 -25.002 1.00 45.12 84 GLN A C 1
ATOM 706 O O . GLN A 1 84 ? 20.343 -2.998 -24.693 1.00 45.12 84 GLN A O 1
ATOM 711 N N . VAL A 1 85 ? 18.708 -1.618 -24.065 1.00 45.06 85 VAL A N 1
ATOM 712 C CA . VAL A 1 85 ? 19.189 -1.586 -22.661 1.00 45.06 85 VAL A CA 1
ATOM 713 C C . VAL A 1 85 ? 18.172 -1.966 -21.587 1.00 45.06 85 VAL A C 1
ATOM 715 O O . VAL A 1 85 ? 18.531 -2.013 -20.418 1.00 45.06 85 VAL A O 1
ATOM 718 N N . ALA A 1 86 ? 16.930 -2.298 -21.927 1.00 47.50 86 ALA A N 1
ATOM 719 C CA . ALA A 1 86 ? 15.933 -2.652 -20.916 1.00 47.50 86 ALA A CA 1
ATOM 720 C C . ALA A 1 86 ? 15.694 -4.164 -20.816 1.00 47.50 86 ALA A C 1
ATOM 722 O O . ALA A 1 86 ? 14.561 -4.606 -20.653 1.00 47.50 86 ALA A O 1
ATOM 723 N N . THR A 1 87 ? 16.761 -4.968 -20.809 1.00 45.28 87 THR A N 1
ATOM 724 C CA . THR A 1 87 ? 16.719 -6.248 -20.082 1.00 45.28 87 THR A CA 1
ATOM 725 C C . THR A 1 87 ? 16.838 -5.938 -18.587 1.00 45.28 87 THR A C 1
ATOM 727 O O . THR A 1 87 ? 17.770 -6.361 -17.910 1.00 45.28 87 THR A O 1
ATOM 730 N N . VAL A 1 88 ? 15.931 -5.104 -18.069 1.00 53.84 88 VAL A N 1
ATOM 731 C CA . VAL A 1 88 ? 15.781 -4.907 -16.630 1.00 53.84 88 VAL A CA 1
ATOM 732 C C . VAL A 1 88 ? 15.204 -6.221 -16.135 1.00 53.84 88 VAL A C 1
ATOM 734 O O . VAL A 1 88 ? 14.116 -6.614 -16.558 1.00 53.84 88 VAL A O 1
ATOM 737 N N . ILE A 1 89 ? 15.971 -6.946 -15.325 1.00 54.84 89 ILE A N 1
ATOM 738 C CA . ILE A 1 89 ? 15.516 -8.168 -14.667 1.00 54.84 89 ILE A CA 1
ATOM 739 C C . ILE A 1 89 ? 14.241 -7.797 -13.910 1.00 54.84 89 ILE A C 1
ATOM 741 O O . ILE A 1 89 ? 14.287 -7.091 -12.907 1.00 54.84 89 ILE A O 1
ATOM 745 N N . LYS A 1 90 ? 13.095 -8.208 -14.452 1.00 65.44 90 LYS A N 1
ATOM 746 C CA . LYS A 1 90 ? 11.785 -7.996 -13.848 1.00 65.44 90 LYS A CA 1
ATOM 747 C C . LYS A 1 90 ? 11.754 -8.807 -12.562 1.00 65.44 90 LYS A C 1
ATOM 749 O O . LYS A 1 90 ? 11.630 -10.030 -12.611 1.00 65.44 90 LYS A O 1
ATOM 754 N N . SER A 1 91 ? 11.945 -8.138 -11.429 1.00 72.56 91 SER A N 1
ATOM 755 C CA . SER A 1 91 ? 11.812 -8.770 -10.123 1.00 72.56 91 SER A CA 1
ATOM 756 C C . SER A 1 91 ? 10.403 -9.360 -10.017 1.00 72.56 91 SER A C 1
ATOM 758 O O . SER A 1 91 ? 9.432 -8.644 -10.292 1.00 72.56 91 SER A O 1
ATOM 760 N N . PRO A 1 92 ? 10.251 -10.653 -9.683 1.00 82.81 92 PRO A N 1
ATOM 761 C CA . PRO A 1 92 ? 8.932 -11.242 -9.534 1.00 82.81 92 PRO A CA 1
ATOM 762 C C . PRO A 1 92 ? 8.182 -10.544 -8.399 1.00 82.81 92 PRO A C 1
ATOM 764 O O . PRO A 1 92 ? 8.756 -10.241 -7.351 1.00 82.81 92 PRO A O 1
ATOM 767 N N . ILE A 1 93 ? 6.881 -10.317 -8.594 1.00 85.12 93 ILE A N 1
ATOM 768 C CA . ILE A 1 93 ? 6.023 -9.808 -7.523 1.00 85.12 93 ILE A CA 1
ATOM 769 C C . ILE A 1 93 ? 6.088 -10.790 -6.353 1.00 85.12 93 ILE A C 1
ATOM 771 O O . ILE A 1 93 ? 5.846 -11.989 -6.517 1.00 85.12 93 ILE A O 1
ATOM 775 N N . LYS A 1 94 ? 6.382 -10.284 -5.153 1.00 89.69 94 LYS A N 1
ATOM 776 C CA . LYS A 1 94 ? 6.321 -11.097 -3.934 1.00 89.69 94 LYS A CA 1
ATOM 777 C C . LYS A 1 94 ? 4.865 -11.499 -3.689 1.00 89.69 94 LYS A C 1
ATOM 779 O O . LYS A 1 94 ? 3.995 -10.635 -3.616 1.00 89.69 94 LYS A O 1
ATOM 784 N N . THR A 1 95 ? 4.598 -12.795 -3.512 1.00 90.12 95 THR A N 1
ATOM 785 C CA . THR A 1 95 ? 3.239 -13.368 -3.404 1.00 90.12 95 THR A CA 1
ATOM 786 C C . THR A 1 95 ? 2.346 -12.647 -2.391 1.00 90.12 95 THR A C 1
ATOM 788 O O . THR A 1 95 ? 1.157 -12.469 -2.635 1.00 90.12 95 THR A O 1
ATOM 791 N N . GLN A 1 96 ? 2.921 -12.178 -1.279 1.00 92.25 96 GLN A N 1
ATOM 792 C CA . GLN A 1 96 ? 2.194 -11.450 -0.235 1.00 92.25 96 GLN A CA 1
ATOM 793 C C . GLN A 1 96 ? 1.565 -10.128 -0.711 1.00 92.25 96 GLN A C 1
ATOM 795 O O . GLN A 1 96 ? 0.592 -9.676 -0.117 1.00 92.25 96 GLN A O 1
ATOM 800 N N . TYR A 1 97 ? 2.092 -9.515 -1.776 1.00 94.69 97 TYR A N 1
ATOM 801 C CA . TYR A 1 97 ? 1.589 -8.249 -2.313 1.00 94.69 97 TYR A CA 1
ATOM 802 C C . TYR A 1 97 ? 0.550 -8.424 -3.419 1.00 94.69 97 TYR A C 1
ATOM 804 O O . TYR A 1 97 ? -0.106 -7.449 -3.758 1.00 94.69 97 TYR A O 1
ATOM 812 N N . LEU A 1 98 ? 0.375 -9.626 -3.979 1.00 92.69 98 LEU A N 1
ATOM 813 C CA . LEU A 1 98 ? -0.539 -9.859 -5.104 1.00 92.69 98 LEU A CA 1
ATOM 814 C C . LEU A 1 98 ? -1.963 -9.311 -4.888 1.00 92.69 98 LEU A C 1
ATOM 816 O O . LEU A 1 98 ? -2.413 -8.564 -5.757 1.00 92.69 98 LEU A O 1
ATOM 820 N N . PRO A 1 99 ? -2.666 -9.608 -3.773 1.00 94.00 99 PRO A N 1
ATOM 821 C CA . PRO A 1 99 ? -4.008 -9.064 -3.565 1.00 94.00 99 PRO A CA 1
ATOM 822 C C . PRO A 1 99 ? -3.989 -7.536 -3.441 1.00 94.00 99 PRO A C 1
ATOM 824 O O . PRO A 1 99 ? -4.786 -6.859 -4.076 1.00 94.00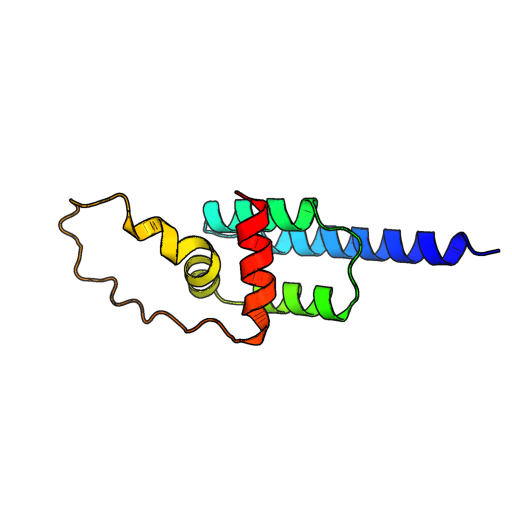 99 PRO A O 1
ATOM 827 N N . LEU A 1 100 ? -3.014 -6.982 -2.716 1.00 95.25 100 LEU A N 1
ATOM 828 C CA . LEU A 1 100 ? -2.883 -5.537 -2.532 1.00 95.25 100 LEU A CA 1
ATOM 829 C C . LEU A 1 100 ? -2.589 -4.807 -3.853 1.00 95.25 100 LEU A C 1
ATOM 831 O O . LEU A 1 100 ? -3.156 -3.755 -4.114 1.00 95.25 100 LEU A O 1
ATOM 835 N N . ILE A 1 101 ? -1.719 -5.355 -4.702 1.00 93.81 101 ILE A N 1
ATOM 836 C CA . ILE A 1 101 ? -1.404 -4.786 -6.020 1.00 93.81 101 ILE A CA 1
ATOM 837 C C . ILE A 1 101 ? -2.636 -4.811 -6.928 1.00 93.81 101 ILE A C 1
ATOM 839 O O . ILE A 1 101 ? -2.865 -3.846 -7.656 1.00 93.81 101 ILE A O 1
ATOM 843 N N . ALA A 1 102 ? -3.428 -5.887 -6.885 1.00 92.62 102 ALA A N 1
ATOM 844 C CA . ALA A 1 102 ? -4.680 -5.965 -7.630 1.00 92.62 102 ALA A CA 1
ATOM 845 C C . ALA A 1 102 ? -5.675 -4.888 -7.163 1.00 92.62 102 ALA A C 1
ATOM 847 O O . ALA A 1 102 ? -6.213 -4.166 -8.001 1.00 92.62 102 ALA A O 1
ATOM 848 N N . ASP A 1 103 ? -5.837 -4.719 -5.848 1.00 94.38 103 ASP A N 1
ATOM 849 C CA . ASP A 1 103 ? -6.717 -3.702 -5.260 1.00 94.38 103 ASP A CA 1
ATOM 850 C C . ASP A 1 103 ? -6.266 -2.275 -5.621 1.00 94.38 103 ASP A C 1
ATOM 852 O O . ASP A 1 103 ? -7.080 -1.440 -6.016 1.00 94.38 103 ASP A O 1
ATOM 856 N N . ILE A 1 104 ? -4.956 -1.998 -5.559 1.00 94.25 104 ILE A N 1
ATOM 857 C CA . ILE A 1 104 ? -4.390 -0.699 -5.950 1.00 94.25 104 ILE A CA 1
ATOM 858 C C . ILE A 1 104 ? -4.682 -0.413 -7.426 1.00 94.25 104 ILE A C 1
ATOM 860 O O . ILE A 1 104 ? -5.178 0.665 -7.752 1.00 94.25 104 ILE A O 1
ATOM 864 N N . LYS A 1 105 ? -4.415 -1.372 -8.322 1.00 91.88 105 LYS A N 1
ATOM 865 C CA . LYS A 1 105 ? -4.672 -1.212 -9.762 1.00 91.88 105 LYS A CA 1
ATOM 866 C C . LYS A 1 105 ? -6.158 -0.984 -10.059 1.00 91.88 105 LYS A C 1
ATOM 868 O O . LYS A 1 105 ? -6.477 -0.160 -10.911 1.00 91.88 105 LYS A O 1
ATOM 873 N N . ALA A 1 106 ? -7.052 -1.673 -9.350 1.00 90.50 106 ALA A N 1
ATOM 874 C CA . ALA A 1 106 ? -8.496 -1.528 -9.519 1.00 90.50 106 ALA A CA 1
ATOM 875 C C . ALA A 1 106 ? -9.023 -0.154 -9.071 1.00 90.50 106 ALA A C 1
ATOM 877 O O . ALA A 1 106 ? -10.064 0.276 -9.552 1.00 90.50 106 ALA A O 1
ATOM 878 N N . SER A 1 107 ? -8.312 0.555 -8.187 1.00 87.50 107 SER A N 1
ATOM 879 C CA . SER A 1 107 ? -8.746 1.877 -7.710 1.00 87.50 107 SER A CA 1
ATOM 880 C C . SER A 1 107 ? -8.656 2.997 -8.752 1.00 87.50 107 SER A C 1
ATOM 882 O O . SER A 1 107 ? -9.205 4.069 -8.528 1.00 87.50 107 SER A O 1
ATOM 884 N N . TYR A 1 108 ? -7.972 2.770 -9.878 1.00 76.19 108 TYR A N 1
ATOM 885 C CA . TYR A 1 108 ? -7.689 3.794 -10.891 1.00 76.19 108 TYR A CA 1
ATOM 886 C C . TYR A 1 108 ? -8.273 3.460 -12.280 1.00 76.19 108 TYR A C 1
ATOM 888 O O . TYR A 1 108 ? -7.950 4.130 -13.261 1.00 76.19 108 TYR A O 1
ATOM 896 N N . GLN A 1 109 ? -9.110 2.418 -12.369 1.00 62.66 109 GLN A N 1
ATOM 897 C CA . GLN A 1 109 ? -9.887 2.050 -13.563 1.00 62.66 109 GLN A CA 1
ATOM 898 C C . GLN A 1 109 ? -11.320 2.571 -13.456 1.00 62.66 109 GLN A C 1
ATOM 900 O O . GLN A 1 109 ? -11.850 3.008 -14.502 1.00 62.66 109 GLN A O 1
#

Radius of gyration: 17.05 Å; chains: 1; bounding box: 40×24×59 Å

Secondary structure (DSSP, 8-state):
--HHHHHHHHHHHHHHHHHHHHHT--S-HHHHHHHHHHHHH-----HHHHHHHHHHTTS-HHHHHHHHTTTGGGGS----TTTTS-----PPPPGGGHHHHHHHHHTT-